Protein AF-A0A8X7BS76-F1 (afdb_monomer_lite)

Foldseek 3Di:
DVVVVVVVVVVVVVVVVVVVVVLVVLVVVLVVLVVVLVVVVVVLVVVLVVLVVQLVVCVVVVPVVSNVVSVVVNVVSVVVVVVSVVVSVVVVVVSVVVNPCVPPCVVVVVVVVVVVVVVVVVVVVVVD

Organism: NCBI:txid2747483

Radius of gyration: 27.19 Å; chains: 1; bounding box: 72×16×78 Å

Secondary structure (DSSP, 8-state):
-HHHHHHHHHHHHHHHHHHHHHHHHHHHHHHHHHHHHHHHHHHHHHHHHHHHHHHHHHHHTT-HHHHHHHHHHHHHHHHHHHHHHHHHHHHHHHHHHHS-GGGTHHHHHHHHHHHHHHHHHHHHHTT-

InterPro domains:
  IPR005024 Snf7 family [PF03357] (4-94)
  IPR005024 Snf7 family [PTHR10476] (1-94)

Sequence (128 aa):
MEGAKIYAENAIRKKNESLNYLRMASKVDAVSSKVQSALTMKGVTKNMGYVVKALDKAINSMDLQKVSAVMEQFEQQFEDLDVRTSVVEDAMGTEAKSVPTGAITSASTDRSYAEEDALTRRLAALRN

Structure (mmCIF, N/CA/C/O backbone):
data_AF-A0A8X7BS76-F1
#
_entry.id   AF-A0A8X7BS76-F1
#
loop_
_atom_site.group_PDB
_atom_site.id
_atom_site.type_symbol
_atom_site.label_atom_id
_atom_site.label_alt_id
_atom_site.label_comp_id
_atom_site.label_asym_id
_atom_site.label_entity_id
_atom_site.label_seq_id
_atom_site.pdbx_PDB_ins_code
_atom_site.Cartn_x
_atom_site.Cartn_y
_atom_site.Cartn_z
_atom_site.occupancy
_atom_site.B_iso_or_equiv
_atom_site.auth_seq_id
_atom_site.auth_comp_id
_atom_site.auth_asym_id
_atom_site.auth_atom_id
_atom_site.pdbx_PDB_model_num
ATOM 1 N N . MET A 1 1 ? 27.767 4.013 -47.350 1.00 62.00 1 MET A N 1
ATOM 2 C CA . MET A 1 1 ? 28.312 3.694 -46.006 1.00 62.00 1 MET A CA 1
ATOM 3 C C . MET A 1 1 ? 27.704 4.546 -44.892 1.00 62.00 1 MET A C 1
ATOM 5 O O . MET A 1 1 ? 27.517 4.033 -43.800 1.00 62.00 1 MET A O 1
ATOM 9 N N . GLU A 1 2 ? 27.340 5.801 -45.151 1.00 75.19 2 GLU A N 1
ATOM 10 C CA . GLU A 1 2 ? 26.843 6.740 -44.132 1.00 75.19 2 GLU A CA 1
ATOM 11 C C . GLU A 1 2 ? 25.487 6.354 -43.507 1.00 75.19 2 GLU A C 1
ATOM 13 O O . GLU A 1 2 ? 25.329 6.415 -42.291 1.00 75.19 2 GLU A O 1
ATOM 18 N N . GLY A 1 3 ? 24.552 5.814 -44.299 1.00 81.75 3 GLY A N 1
ATOM 19 C CA . GLY A 1 3 ? 23.265 5.329 -43.783 1.00 81.75 3 GLY A CA 1
ATOM 20 C C . GLY A 1 3 ? 23.399 4.208 -42.744 1.00 81.75 3 GLY A C 1
ATOM 21 O O . GLY A 1 3 ? 22.729 4.244 -41.718 1.00 81.75 3 GLY A O 1
ATOM 22 N N . ALA A 1 4 ? 24.314 3.252 -42.946 1.00 85.69 4 ALA A N 1
ATOM 23 C CA . ALA A 1 4 ? 24.545 2.163 -41.990 1.00 85.69 4 ALA A CA 1
ATOM 24 C C . ALA A 1 4 ? 25.064 2.679 -40.637 1.00 85.69 4 ALA A C 1
ATOM 26 O O . ALA A 1 4 ? 24.657 2.181 -39.588 1.00 85.69 4 ALA A O 1
ATOM 27 N N . LYS A 1 5 ? 25.907 3.721 -40.655 1.00 86.75 5 LYS A N 1
ATOM 28 C CA . LYS A 1 5 ? 26.407 4.379 -39.444 1.00 86.75 5 LYS A CA 1
ATOM 29 C C . LYS A 1 5 ? 25.282 5.101 -38.693 1.00 86.75 5 LYS A C 1
ATOM 31 O O . LYS A 1 5 ? 25.144 4.910 -37.490 1.00 86.75 5 LYS A O 1
ATOM 36 N N . ILE A 1 6 ? 24.418 5.822 -39.411 1.00 85.88 6 ILE A N 1
ATOM 37 C CA . ILE A 1 6 ? 23.247 6.505 -38.835 1.00 85.88 6 ILE A CA 1
ATOM 38 C C . ILE A 1 6 ? 22.250 5.500 -38.228 1.00 85.88 6 ILE A C 1
ATOM 40 O O . ILE A 1 6 ? 21.700 5.743 -37.152 1.00 85.88 6 ILE A O 1
ATOM 44 N N . TYR A 1 7 ? 22.018 4.351 -38.873 1.00 91.88 7 TYR A N 1
ATOM 45 C CA . TYR A 1 7 ? 21.172 3.290 -38.311 1.00 91.88 7 TYR A CA 1
ATOM 46 C C . TYR A 1 7 ? 21.786 2.666 -37.052 1.00 91.88 7 TYR A C 1
ATOM 48 O O . TYR A 1 7 ? 21.067 2.455 -36.074 1.00 91.88 7 TYR A O 1
ATOM 56 N N . ALA A 1 8 ? 23.100 2.424 -37.038 1.00 90.44 8 ALA A N 1
ATOM 57 C CA . ALA A 1 8 ? 23.797 1.912 -35.860 1.00 90.44 8 ALA A CA 1
ATOM 58 C C . ALA A 1 8 ? 23.740 2.900 -34.679 1.00 90.44 8 ALA A C 1
ATOM 60 O O . ALA A 1 8 ? 23.413 2.506 -33.559 1.00 90.44 8 ALA A O 1
ATOM 61 N N . GLU A 1 9 ? 23.977 4.191 -34.926 1.00 91.88 9 GLU A N 1
ATOM 62 C CA . GLU A 1 9 ? 23.880 5.245 -33.908 1.00 91.88 9 GLU A CA 1
ATOM 63 C C . GLU A 1 9 ? 22.455 5.370 -33.352 1.00 91.88 9 GLU A C 1
ATOM 65 O O . GLU A 1 9 ? 22.255 5.411 -32.134 1.00 91.88 9 GLU A O 1
ATOM 70 N N . ASN A 1 10 ? 21.440 5.342 -34.221 1.00 94.00 10 ASN A N 1
ATOM 71 C CA . ASN A 1 10 ? 20.044 5.357 -33.792 1.00 94.00 10 ASN A CA 1
ATOM 72 C C . ASN A 1 10 ? 19.658 4.111 -32.987 1.00 94.00 10 ASN A C 1
ATOM 74 O O . ASN A 1 10 ? 18.922 4.239 -32.007 1.00 94.00 10 ASN A O 1
ATOM 78 N N . ALA A 1 11 ? 20.164 2.929 -33.348 1.00 92.81 11 ALA A N 1
ATOM 79 C CA . ALA A 1 11 ? 19.926 1.700 -32.596 1.00 92.81 11 ALA A CA 1
ATOM 80 C C . ALA A 1 11 ? 20.527 1.774 -31.180 1.00 92.81 11 ALA A C 1
ATOM 82 O O . ALA A 1 11 ? 19.853 1.427 -30.206 1.00 92.81 11 ALA A O 1
ATOM 83 N N . ILE A 1 12 ? 21.753 2.296 -31.039 1.00 92.00 12 ILE A 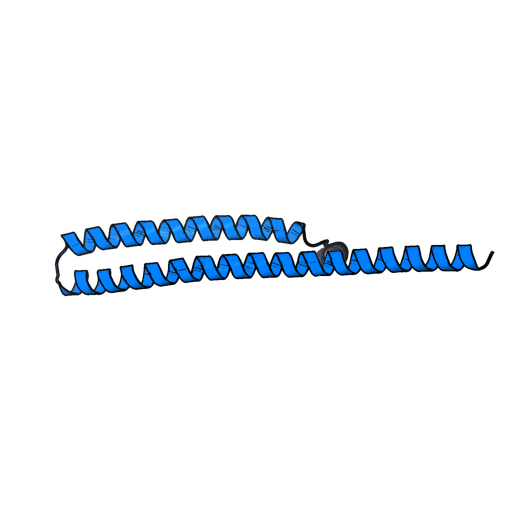N 1
ATOM 84 C CA . ILE A 1 12 ? 22.400 2.506 -29.732 1.00 92.00 12 ILE A CA 1
ATOM 85 C C . ILE A 1 12 ? 21.614 3.522 -28.900 1.00 92.00 12 ILE A C 1
ATOM 87 O O . ILE A 1 12 ? 21.311 3.268 -27.731 1.00 92.00 12 ILE A O 1
ATOM 91 N N . ARG A 1 13 ? 21.224 4.649 -29.504 1.00 95.62 13 ARG A N 1
ATOM 92 C CA . ARG A 1 13 ? 20.410 5.666 -28.831 1.00 95.62 13 ARG A CA 1
ATOM 93 C C . ARG A 1 13 ? 19.084 5.086 -28.345 1.00 95.62 13 ARG A C 1
ATOM 95 O O . ARG A 1 13 ? 18.747 5.258 -27.177 1.00 95.62 13 ARG A O 1
ATOM 102 N N . LYS A 1 14 ? 18.362 4.349 -29.196 1.00 95.69 14 LYS A N 1
ATOM 103 C CA . LYS A 1 14 ? 17.079 3.728 -28.835 1.00 95.69 14 LYS A CA 1
ATOM 104 C C . LYS A 1 14 ? 17.212 2.694 -27.721 1.00 95.69 14 LYS A C 1
ATOM 106 O O . LYS A 1 14 ? 16.368 2.666 -26.829 1.00 95.69 14 LYS A O 1
ATOM 111 N N . LYS A 1 15 ? 18.288 1.903 -27.710 1.00 93.81 15 LYS A N 1
ATOM 112 C CA . LYS A 1 15 ? 18.597 0.990 -26.598 1.00 93.81 15 LYS A CA 1
ATOM 113 C C . LYS A 1 15 ? 18.805 1.753 -25.286 1.00 93.81 15 LYS A C 1
ATOM 115 O O . LYS A 1 15 ? 18.247 1.367 -24.261 1.00 93.81 15 LYS A O 1
ATOM 120 N N . ASN A 1 16 ? 19.571 2.842 -25.311 1.00 91.06 16 ASN A N 1
ATOM 121 C CA . ASN A 1 16 ? 19.822 3.657 -24.119 1.00 91.06 16 ASN A CA 1
ATOM 122 C C . ASN A 1 16 ? 18.553 4.363 -23.619 1.00 91.06 16 ASN A C 1
ATOM 124 O O . ASN A 1 16 ? 18.296 4.363 -22.415 1.00 91.06 16 ASN A O 1
ATOM 128 N N . GLU A 1 17 ? 17.730 4.895 -24.525 1.00 93.75 17 GLU A N 1
ATOM 129 C CA . GLU A 1 17 ? 16.405 5.441 -24.202 1.00 93.75 17 GLU A CA 1
ATOM 130 C C . GLU A 1 17 ? 15.519 4.378 -23.542 1.00 93.75 17 GLU A C 1
ATOM 132 O O . GLU A 1 17 ? 14.965 4.625 -22.474 1.00 93.75 17 GLU A O 1
ATOM 137 N N . SER A 1 18 ? 15.447 3.171 -24.116 1.00 92.19 18 SER A N 1
ATOM 138 C CA . SER A 1 18 ? 14.673 2.057 -23.555 1.00 92.19 18 SER A CA 1
ATOM 139 C C . SER A 1 18 ? 15.139 1.670 -22.152 1.00 92.19 18 SER A C 1
ATOM 141 O O . SER A 1 18 ? 14.306 1.423 -21.284 1.00 92.19 18 SER A O 1
ATOM 143 N N . LEU A 1 19 ? 16.451 1.631 -21.903 1.00 89.56 19 LEU A N 1
ATOM 144 C CA . LEU A 1 19 ? 16.991 1.350 -20.570 1.00 89.56 19 LEU A CA 1
ATOM 145 C C . LEU A 1 19 ? 16.648 2.458 -19.573 1.00 89.56 19 LEU A C 1
ATOM 147 O O . LEU A 1 19 ? 16.361 2.177 -18.411 1.00 89.56 19 LEU A O 1
ATOM 151 N N . ASN A 1 20 ? 16.671 3.717 -20.007 1.00 90.06 20 ASN A N 1
ATOM 152 C CA . ASN A 1 20 ? 16.279 4.828 -19.151 1.00 90.06 20 ASN A CA 1
ATOM 153 C C . ASN A 1 20 ? 14.780 4.782 -18.817 1.00 90.06 20 ASN A C 1
ATOM 155 O O . ASN A 1 20 ? 14.408 4.941 -17.654 1.00 90.06 20 ASN A O 1
ATOM 159 N N . TYR A 1 21 ? 13.931 4.478 -19.803 1.00 92.94 21 TYR A N 1
ATOM 160 C CA . TYR A 1 21 ? 12.499 4.283 -19.581 1.00 92.94 21 TYR A CA 1
ATOM 161 C C . TYR A 1 21 ? 12.204 3.100 -18.670 1.00 92.94 21 TYR A C 1
ATOM 163 O O . TYR A 1 21 ? 11.359 3.236 -17.794 1.00 92.94 21 TYR A O 1
ATOM 171 N N . LEU A 1 22 ? 12.930 1.986 -18.796 1.00 88.31 22 LEU A N 1
ATOM 172 C CA . LEU A 1 22 ? 12.765 0.843 -17.899 1.00 88.31 22 LEU A CA 1
ATOM 173 C C . LEU A 1 22 ? 13.068 1.225 -16.444 1.00 88.31 22 LEU A C 1
ATOM 175 O O . LEU A 1 22 ? 12.280 0.930 -15.553 1.00 88.31 22 LEU A O 1
ATOM 179 N N . ARG A 1 23 ? 14.161 1.962 -16.199 1.00 84.12 23 ARG A N 1
ATOM 180 C CA . ARG A 1 23 ? 14.481 2.463 -14.850 1.00 84.12 23 ARG A CA 1
ATOM 181 C C . ARG A 1 23 ? 13.412 3.411 -14.317 1.00 84.12 23 ARG A C 1
ATOM 183 O O . ARG A 1 23 ? 13.109 3.378 -13.128 1.00 84.12 23 ARG A O 1
ATOM 190 N N . MET A 1 24 ? 12.868 4.277 -15.169 1.00 87.62 24 MET A N 1
ATOM 191 C CA . MET A 1 24 ? 11.785 5.177 -14.778 1.00 87.62 24 MET A CA 1
ATOM 192 C C . MET A 1 24 ? 10.505 4.398 -14.463 1.00 87.62 24 MET A C 1
ATOM 194 O O . MET A 1 24 ? 9.889 4.664 -13.439 1.00 87.62 24 MET A O 1
ATOM 198 N N . ALA A 1 25 ? 10.156 3.402 -15.279 1.00 83.69 25 ALA A N 1
ATOM 199 C CA . ALA A 1 25 ? 9.007 2.533 -15.060 1.00 83.69 25 ALA A CA 1
ATOM 200 C C . ALA A 1 25 ? 9.113 1.790 -13.721 1.00 83.69 25 ALA A C 1
ATOM 202 O O . ALA A 1 25 ? 8.174 1.851 -12.938 1.00 83.69 25 ALA A O 1
ATOM 203 N N . SER A 1 26 ? 10.273 1.207 -13.391 1.00 82.88 26 SER A N 1
ATOM 204 C CA . SER A 1 26 ? 10.490 0.563 -12.084 1.00 82.88 26 SER A CA 1
ATOM 205 C C . SER A 1 26 ? 10.327 1.535 -10.911 1.00 82.88 26 SER A C 1
ATOM 207 O O . SER A 1 26 ? 9.779 1.172 -9.877 1.00 82.88 26 SER A O 1
ATOM 209 N N . LYS A 1 27 ? 10.778 2.789 -11.056 1.00 82.56 27 LYS A N 1
ATOM 210 C CA . LYS A 1 27 ? 10.571 3.818 -10.023 1.00 82.56 27 LYS A CA 1
ATOM 211 C C . LYS A 1 27 ? 9.094 4.181 -9.869 1.00 82.56 27 LYS A C 1
ATOM 213 O O . LYS A 1 27 ? 8.639 4.357 -8.745 1.00 82.56 27 LYS A O 1
ATOM 218 N N . VAL A 1 28 ? 8.361 4.310 -10.976 1.00 88.00 28 VAL A N 1
ATOM 219 C CA . VAL A 1 28 ? 6.920 4.604 -10.957 1.00 88.00 28 VAL A CA 1
ATOM 220 C C . VAL A 1 28 ? 6.145 3.454 -10.320 1.00 88.00 28 VAL A C 1
ATOM 222 O O . VAL A 1 28 ? 5.286 3.708 -9.483 1.00 88.00 28 VAL A O 1
ATOM 225 N N . ASP A 1 29 ? 6.489 2.213 -10.649 1.00 84.00 29 ASP A N 1
ATOM 226 C CA . ASP A 1 29 ? 5.871 1.017 -10.076 1.00 84.00 29 ASP A CA 1
ATOM 227 C C . ASP A 1 29 ? 6.095 0.932 -8.557 1.00 84.00 29 ASP A C 1
ATOM 229 O O . ASP A 1 29 ? 5.144 0.807 -7.789 1.00 84.00 29 ASP A O 1
ATOM 233 N N . ALA A 1 30 ? 7.327 1.176 -8.097 1.00 81.88 30 ALA A N 1
ATOM 234 C CA . ALA A 1 30 ? 7.638 1.240 -6.668 1.00 81.88 30 ALA A CA 1
ATOM 235 C C . ALA A 1 30 ? 6.849 2.342 -5.931 1.00 81.88 30 ALA A C 1
ATOM 237 O O . ALA A 1 30 ? 6.413 2.155 -4.793 1.00 81.88 30 ALA A O 1
ATOM 238 N N . VAL A 1 31 ? 6.650 3.507 -6.557 1.00 84.69 31 VAL A N 1
ATOM 239 C CA . VAL A 1 31 ? 5.819 4.577 -5.979 1.00 84.69 31 VAL A CA 1
ATOM 240 C C . VAL A 1 31 ? 4.342 4.177 -5.978 1.00 84.69 31 VAL A C 1
ATOM 242 O O . VAL A 1 31 ? 3.660 4.416 -4.985 1.00 84.69 31 VAL A O 1
ATOM 245 N N . SER A 1 32 ? 3.856 3.534 -7.040 1.00 85.81 32 SER A N 1
ATOM 246 C CA . SER A 1 32 ? 2.488 3.017 -7.135 1.00 85.81 32 SER A CA 1
ATOM 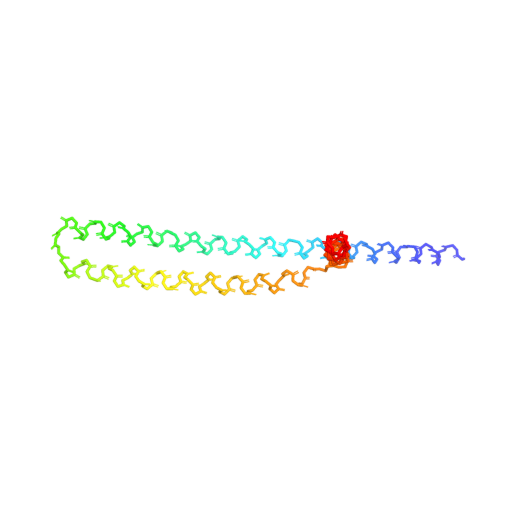247 C C . SER A 1 32 ? 2.188 2.004 -6.025 1.00 85.81 32 SER A C 1
ATOM 249 O O . SER A 1 32 ? 1.196 2.163 -5.315 1.00 85.81 32 SER A O 1
ATOM 251 N N . SER A 1 33 ? 3.090 1.040 -5.798 1.00 84.44 33 SER A N 1
ATOM 252 C CA . SER A 1 33 ? 2.998 0.059 -4.705 1.00 84.44 33 SER A CA 1
ATOM 253 C C . SER A 1 33 ? 2.882 0.753 -3.339 1.00 84.44 33 SER A C 1
ATOM 255 O O . SER A 1 33 ? 1.929 0.523 -2.591 1.00 84.44 33 SER A O 1
ATOM 257 N N . LYS A 1 34 ? 3.753 1.734 -3.054 1.00 83.06 34 LYS A N 1
ATOM 258 C CA . LYS A 1 34 ? 3.684 2.533 -1.813 1.00 83.06 34 LYS A CA 1
ATOM 259 C C . LYS A 1 34 ? 2.367 3.298 -1.662 1.00 83.06 34 LYS A C 1
ATOM 261 O O . LYS A 1 34 ? 1.821 3.364 -0.560 1.00 83.06 34 LYS A O 1
ATOM 266 N N . VAL A 1 35 ? 1.853 3.885 -2.743 1.00 90.00 35 VAL A N 1
ATOM 267 C CA . VAL A 1 35 ? 0.572 4.608 -2.727 1.00 90.00 35 VAL A CA 1
ATOM 268 C C . VAL A 1 35 ? -0.592 3.649 -2.469 1.00 90.00 35 VAL A C 1
ATOM 270 O O . VAL A 1 35 ? -1.464 3.967 -1.659 1.00 90.00 35 VAL A O 1
ATOM 273 N N . GLN A 1 36 ? -0.597 2.468 -3.086 1.00 87.44 36 GLN A N 1
ATOM 274 C CA . GLN A 1 36 ? -1.622 1.446 -2.867 1.00 87.44 36 GLN A CA 1
ATOM 275 C C . GLN A 1 36 ? -1.629 0.948 -1.412 1.00 87.44 36 GLN A C 1
ATOM 277 O O . GLN A 1 36 ? -2.698 0.847 -0.796 1.00 87.44 36 GLN A O 1
ATOM 282 N N . SER A 1 37 ? -0.449 0.714 -0.831 1.00 86.00 37 SER A N 1
ATOM 283 C CA . SER A 1 37 ? -0.303 0.380 0.590 1.00 86.00 37 SER A CA 1
ATOM 284 C C . SER A 1 37 ? -0.829 1.503 1.487 1.00 86.00 37 SER A C 1
ATOM 286 O O . SER A 1 37 ? -1.612 1.244 2.401 1.00 86.00 37 SER A O 1
ATOM 288 N N . ALA A 1 38 ? -0.508 2.765 1.186 1.00 85.75 38 ALA A N 1
ATOM 289 C CA . ALA A 1 38 ? -1.014 3.914 1.939 1.00 85.75 38 ALA A CA 1
ATOM 290 C C . ALA A 1 38 ? -2.546 4.066 1.852 1.00 85.75 38 ALA A C 1
ATOM 292 O O . ALA A 1 38 ? -3.196 4.383 2.851 1.00 85.75 38 ALA A O 1
ATOM 293 N N . LEU A 1 39 ? -3.149 3.817 0.684 1.00 89.12 39 LEU A N 1
ATOM 294 C CA . LEU A 1 39 ? -4.607 3.831 0.511 1.00 89.12 39 LEU A CA 1
ATOM 295 C C . LEU A 1 39 ? -5.289 2.724 1.320 1.00 89.12 39 LEU A C 1
ATOM 297 O O . LEU A 1 39 ? -6.294 2.980 1.985 1.00 89.12 39 LEU A O 1
ATOM 301 N N . THR A 1 40 ? -4.722 1.519 1.298 1.00 87.31 40 THR A N 1
ATOM 302 C CA . THR A 1 40 ? -5.216 0.382 2.085 1.00 87.31 40 THR A CA 1
ATOM 303 C C . THR A 1 40 ? -5.132 0.689 3.579 1.00 87.31 40 THR A C 1
ATOM 305 O O . THR A 1 40 ? -6.124 0.548 4.297 1.00 87.31 40 THR A O 1
ATOM 308 N N . MET A 1 41 ? -3.989 1.214 4.030 1.00 88.00 41 MET A N 1
ATOM 309 C CA . MET A 1 41 ? -3.758 1.594 5.424 1.00 88.00 41 MET A CA 1
ATOM 310 C C . MET A 1 41 ? -4.726 2.686 5.892 1.00 88.00 41 MET A C 1
ATOM 312 O O .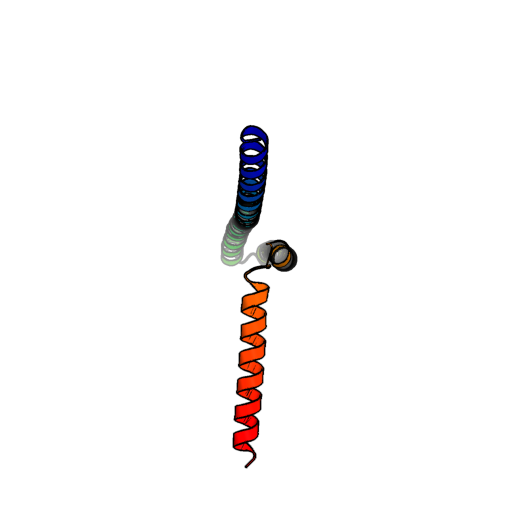 MET A 1 41 ? -5.303 2.590 6.971 1.00 88.00 41 MET A O 1
ATOM 316 N N . LYS A 1 42 ? -5.010 3.682 5.044 1.00 90.38 42 LYS A N 1
ATOM 317 C CA . LYS A 1 42 ? -6.017 4.716 5.324 1.00 90.38 42 LYS A CA 1
ATOM 318 C C . LYS A 1 42 ? -7.410 4.124 5.572 1.00 90.38 42 LYS A C 1
ATOM 320 O O . LYS A 1 42 ? -8.145 4.630 6.422 1.00 90.38 42 LYS A O 1
ATOM 325 N N . GLY A 1 43 ? -7.782 3.076 4.837 1.00 90.00 43 GLY A N 1
ATOM 326 C CA . GLY A 1 43 ? -9.023 2.333 5.068 1.00 90.00 43 GLY A CA 1
ATOM 327 C C . GLY A 1 43 ? -9.056 1.686 6.455 1.00 90.00 43 GLY A C 1
ATOM 328 O O . GLY A 1 43 ? -10.023 1.874 7.193 1.00 90.00 43 GLY A O 1
ATOM 329 N N . VAL A 1 44 ? -7.968 1.010 6.838 1.00 88.62 44 VAL A N 1
ATOM 330 C CA . VAL A 1 44 ? -7.819 0.381 8.162 1.00 88.62 44 VAL A CA 1
ATOM 331 C C . VAL A 1 44 ? -7.882 1.422 9.281 1.00 88.62 44 VAL A C 1
ATOM 333 O O . VAL A 1 44 ? -8.688 1.281 10.197 1.00 88.62 44 VAL A O 1
ATOM 336 N N . THR A 1 45 ? -7.146 2.534 9.173 1.00 89.69 45 THR A N 1
ATOM 337 C CA . THR A 1 45 ? -7.192 3.627 10.162 1.00 89.69 45 THR A CA 1
ATOM 338 C C . THR A 1 45 ? -8.606 4.183 10.339 1.00 89.69 45 THR A C 1
ATOM 340 O O . THR A 1 45 ? -9.031 4.473 11.458 1.00 89.69 45 THR A O 1
ATOM 343 N N . LYS A 1 46 ? -9.372 4.319 9.248 1.00 92.94 46 LYS A N 1
ATOM 344 C CA . LYS A 1 46 ? -10.766 4.773 9.317 1.00 92.94 46 LYS A CA 1
ATOM 345 C C . LYS A 1 46 ? -11.638 3.777 10.091 1.00 92.94 46 LYS A C 1
ATOM 347 O O . LYS A 1 46 ? -12.423 4.206 10.934 1.00 92.94 46 LYS A O 1
ATOM 352 N N . ASN A 1 47 ? -11.478 2.478 9.835 1.00 89.00 47 ASN A N 1
ATOM 353 C CA . ASN A 1 47 ? -12.192 1.413 10.544 1.00 89.00 47 ASN A CA 1
ATOM 354 C C . ASN 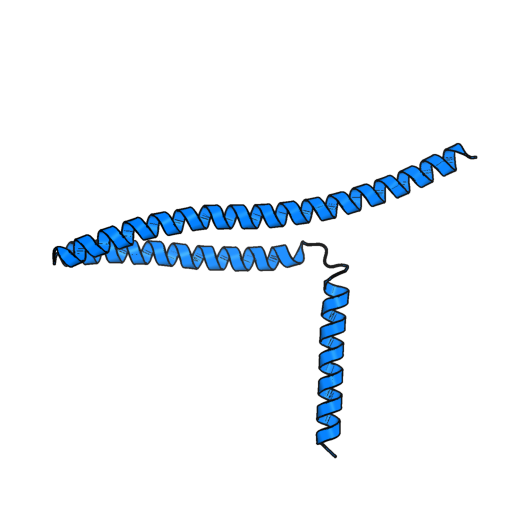A 1 47 ? -11.839 1.390 12.035 1.00 89.00 47 ASN A C 1
ATOM 356 O O . ASN A 1 47 ? -12.746 1.416 12.866 1.00 89.00 47 ASN A O 1
ATOM 360 N N . MET A 1 48 ? -10.552 1.475 12.380 1.00 89.62 48 MET A N 1
ATOM 361 C CA . MET A 1 48 ? -10.107 1.605 13.772 1.00 89.62 48 MET A CA 1
ATOM 362 C C . MET A 1 48 ? -10.711 2.839 14.446 1.00 89.62 48 MET A C 1
ATOM 364 O O . MET A 1 48 ? -11.163 2.764 15.583 1.00 89.62 48 MET A O 1
ATOM 368 N N . GLY A 1 49 ? -10.814 3.965 13.733 1.00 91.69 49 GLY A N 1
ATOM 369 C CA . GLY A 1 49 ? -11.478 5.164 14.241 1.00 91.69 49 GLY A CA 1
ATOM 370 C C . GLY A 1 49 ? -12.956 4.953 14.594 1.00 91.69 49 GLY A C 1
ATOM 371 O O . GLY A 1 49 ? -13.448 5.574 15.537 1.00 91.69 49 GLY A O 1
ATOM 372 N N . TYR A 1 50 ? -13.678 4.084 13.877 1.00 91.75 50 TYR A N 1
ATOM 373 C CA . TYR A 1 50 ? -15.049 3.709 14.242 1.00 91.75 50 TYR A CA 1
ATOM 374 C C . TYR A 1 50 ? -15.086 2.787 15.461 1.00 91.75 50 TYR A C 1
ATOM 376 O O . TYR A 1 50 ? -15.890 3.031 16.359 1.00 91.75 50 TYR A O 1
ATOM 384 N N . VAL A 1 51 ? -14.203 1.785 15.523 1.00 88.94 51 VAL A N 1
ATOM 385 C CA . VAL A 1 51 ? -14.128 0.842 16.652 1.00 88.94 51 VAL A CA 1
ATOM 386 C C . VAL A 1 51 ? -13.754 1.559 17.948 1.00 88.94 51 VAL A C 1
ATOM 388 O O . VAL A 1 51 ? -14.440 1.395 18.950 1.00 88.94 51 VAL A O 1
ATOM 391 N N . VAL A 1 52 ? -12.760 2.451 17.927 1.00 90.56 52 VAL A N 1
ATOM 392 C CA . VAL A 1 52 ? -12.359 3.244 19.104 1.00 90.56 52 VAL A CA 1
ATOM 393 C C . VAL A 1 52 ? -13.504 4.138 19.595 1.00 90.56 52 VAL A C 1
ATOM 395 O O . VAL A 1 52 ? -13.752 4.227 20.794 1.00 90.56 52 VAL A O 1
ATOM 398 N N . LYS A 1 53 ? -14.265 4.761 18.685 1.00 91.19 53 LYS A N 1
ATOM 399 C CA . LYS A 1 53 ? -15.455 5.548 19.060 1.00 91.19 53 LYS A CA 1
ATOM 400 C C . LYS A 1 53 ? -16.584 4.682 19.621 1.00 91.19 53 LYS A C 1
ATOM 402 O O . LYS A 1 53 ? -17.319 5.135 20.496 1.00 91.19 53 LYS A O 1
ATOM 407 N N . ALA A 1 54 ? -16.767 3.472 19.096 1.00 86.94 54 ALA A N 1
ATOM 408 C CA . ALA A 1 54 ? -17.729 2.518 19.638 1.00 86.94 54 ALA A CA 1
ATOM 409 C C . ALA A 1 54 ? -17.313 2.062 21.044 1.00 86.94 54 ALA A C 1
ATOM 411 O O . ALA A 1 54 ? -18.167 1.962 21.924 1.00 86.94 54 ALA A O 1
ATOM 412 N N . LEU A 1 55 ? -16.010 1.874 21.264 1.00 85.81 55 LEU A N 1
ATOM 413 C CA . LEU A 1 55 ? -15.447 1.465 22.542 1.00 85.81 55 LEU A CA 1
ATOM 414 C C . LEU A 1 55 ? -15.641 2.547 23.605 1.00 85.81 55 LEU A C 1
ATOM 416 O O . LEU A 1 55 ? -16.128 2.248 24.689 1.00 85.81 55 LEU A O 1
ATOM 420 N N . ASP A 1 56 ? -15.355 3.806 23.269 1.00 87.69 56 ASP A N 1
ATOM 421 C CA . ASP A 1 56 ? -15.594 4.956 24.148 1.00 87.69 56 ASP A CA 1
ATOM 422 C C . ASP A 1 56 ? -17.071 5.042 24.578 1.00 87.69 56 ASP A C 1
ATOM 424 O O . ASP A 1 56 ? -17.391 5.154 25.760 1.00 87.69 56 ASP A O 1
ATOM 428 N N . LYS A 1 57 ? -18.014 4.869 23.641 1.00 86.62 57 LYS A N 1
ATOM 429 C CA . LYS A 1 57 ? -19.451 4.814 23.971 1.00 86.62 57 LYS A CA 1
ATOM 430 C C . LYS A 1 57 ? -19.817 3.628 24.866 1.00 86.62 57 LYS A C 1
ATOM 432 O O . LYS A 1 57 ? -20.626 3.796 25.777 1.00 86.62 57 LYS A O 1
ATOM 437 N N . ALA A 1 58 ? -19.255 2.447 24.607 1.00 83.06 58 ALA A N 1
ATOM 438 C CA . ALA A 1 58 ? -19.519 1.249 25.399 1.00 83.06 58 ALA A CA 1
ATOM 439 C C . ALA A 1 58 ? -19.000 1.405 26.839 1.00 83.06 58 ALA A C 1
ATOM 441 O O . ALA A 1 58 ? -19.751 1.151 27.782 1.00 83.06 58 ALA A O 1
ATOM 442 N N . ILE A 1 59 ? -17.777 1.919 27.009 1.00 82.94 59 ILE A N 1
ATOM 443 C CA . ILE A 1 59 ? -17.164 2.207 28.315 1.00 82.94 59 ILE A CA 1
ATOM 444 C C . ILE A 1 59 ? -18.005 3.225 29.093 1.00 82.94 59 ILE A C 1
ATOM 446 O O . ILE A 1 59 ? -18.336 2.989 30.254 1.00 82.94 59 ILE A O 1
ATOM 450 N N . ASN A 1 60 ? -18.433 4.310 28.441 1.00 82.62 60 ASN A N 1
ATOM 451 C CA . ASN A 1 60 ? -19.274 5.335 29.066 1.00 82.62 60 ASN A CA 1
ATOM 452 C C . ASN A 1 60 ? -20.663 4.813 29.475 1.00 82.62 60 ASN A C 1
ATOM 454 O O . ASN A 1 60 ? -21.275 5.348 30.396 1.00 82.62 60 ASN A O 1
ATOM 458 N N . SER A 1 61 ? -21.162 3.759 28.820 1.00 80.31 61 SER A N 1
ATOM 459 C CA . SER A 1 61 ? -22.429 3.111 29.181 1.00 80.31 61 SER A CA 1
ATOM 460 C C . SER A 1 61 ? -22.319 2.087 30.320 1.00 80.31 61 SER A C 1
ATOM 462 O O . SER A 1 61 ? -23.346 1.553 30.730 1.00 80.31 61 SER A O 1
ATOM 464 N N . MET A 1 62 ? -21.104 1.802 30.821 1.00 69.62 62 MET A N 1
ATOM 465 C CA . MET A 1 62 ? -20.800 0.746 31.810 1.00 69.62 62 MET A CA 1
ATOM 466 C C . MET A 1 62 ? -21.342 -0.653 31.446 1.00 69.62 62 MET A C 1
ATOM 468 O O . MET A 1 62 ? -21.439 -1.540 32.293 1.00 69.62 62 MET A O 1
ATOM 472 N N . ASP A 1 63 ? -21.673 -0.880 30.175 1.00 77.44 63 ASP A N 1
ATOM 473 C CA . ASP A 1 63 ? -22.163 -2.157 29.670 1.00 77.44 63 ASP A CA 1
ATOM 474 C C . ASP A 1 63 ? -20.968 -3.054 29.320 1.00 77.44 63 ASP A C 1
ATOM 476 O O . ASP A 1 63 ? -20.420 -3.004 28.216 1.00 77.44 63 ASP A O 1
ATOM 480 N N . LEU A 1 64 ? -20.544 -3.866 30.291 1.00 77.69 64 LEU A N 1
ATOM 481 C CA . LEU A 1 64 ? -19.406 -4.784 30.163 1.00 77.69 64 LEU A CA 1
ATOM 482 C C . LEU A 1 64 ? -19.559 -5.777 29.000 1.00 77.69 64 LEU A C 1
ATOM 484 O O . LEU A 1 64 ? -18.557 -6.151 28.393 1.00 77.69 64 LEU A O 1
ATOM 488 N N . GLN A 1 65 ? -20.787 -6.175 28.645 1.00 79.75 65 GLN A N 1
ATOM 489 C CA . GLN A 1 65 ? -21.018 -7.073 27.508 1.00 79.75 65 GLN A CA 1
ATOM 490 C C . GLN A 1 65 ? -20.751 -6.358 26.180 1.00 79.75 65 GLN A C 1
ATOM 492 O O . GLN A 1 65 ? -20.094 -6.914 25.300 1.00 79.75 65 GLN A O 1
ATOM 497 N N . LYS A 1 66 ? -21.182 -5.098 26.045 1.00 79.56 66 LYS A N 1
ATOM 498 C CA . LYS A 1 66 ? -20.849 -4.282 24.867 1.00 79.56 66 LYS A CA 1
ATOM 499 C C . LYS A 1 66 ? -19.369 -3.932 24.798 1.00 79.56 66 LYS A C 1
ATOM 501 O O . LYS A 1 66 ? -18.812 -3.948 23.706 1.00 79.56 66 LYS A O 1
ATOM 506 N N . VAL A 1 67 ? -18.724 -3.643 25.930 1.00 82.75 67 VAL A N 1
ATOM 507 C CA . VAL A 1 67 ? -17.270 -3.412 25.968 1.00 82.75 67 VAL A CA 1
ATOM 508 C C . VAL A 1 67 ? -16.527 -4.660 25.493 1.00 82.75 67 VAL A C 1
ATOM 510 O O . VAL A 1 67 ? -15.665 -4.538 24.631 1.00 82.75 67 VAL A O 1
ATOM 513 N N . SER A 1 68 ? -16.906 -5.850 25.972 1.00 85.62 68 SER A N 1
ATOM 514 C CA . SER A 1 68 ? -16.308 -7.117 25.531 1.00 85.62 68 SER A CA 1
ATOM 515 C C . SER A 1 68 ? -16.461 -7.334 24.024 1.00 85.62 68 SER A C 1
ATOM 517 O O . SER A 1 68 ? -15.480 -7.638 23.355 1.00 85.62 68 SER A O 1
ATOM 519 N N . ALA A 1 69 ? -17.660 -7.118 23.473 1.00 86.69 69 ALA A N 1
ATOM 520 C CA . ALA A 1 69 ? -17.911 -7.288 22.040 1.00 86.69 69 ALA A CA 1
ATOM 521 C C . ALA A 1 69 ? -17.126 -6.289 21.169 1.00 86.69 69 ALA A C 1
ATOM 523 O O . ALA A 1 69 ? -16.677 -6.624 20.075 1.00 86.69 69 ALA A O 1
ATOM 524 N N . VAL A 1 70 ? -16.949 -5.049 21.635 1.00 85.00 70 VAL A N 1
ATOM 525 C CA . VAL A 1 70 ? -16.153 -4.049 20.908 1.00 85.00 70 VAL A CA 1
ATOM 526 C C . VAL A 1 70 ? -14.651 -4.305 21.058 1.00 85.00 70 VAL A C 1
ATOM 528 O O . VAL A 1 70 ? -13.907 -4.040 20.117 1.00 85.00 70 VAL A O 1
ATOM 531 N N . MET A 1 71 ? -14.196 -4.844 22.192 1.00 86.75 71 MET A N 1
ATOM 532 C CA . MET A 1 71 ? -12.800 -5.254 22.365 1.00 86.75 71 MET A CA 1
ATOM 533 C C . MET A 1 71 ? -12.433 -6.432 21.466 1.00 86.75 71 MET A C 1
ATOM 535 O O . MET A 1 71 ? -11.376 -6.391 20.854 1.00 86.75 71 MET A O 1
ATOM 539 N N . GLU A 1 72 ? -13.324 -7.408 21.292 1.00 90.44 72 GLU A N 1
ATOM 540 C CA . GLU A 1 72 ? -13.123 -8.507 20.337 1.00 90.44 72 GLU A CA 1
ATOM 541 C C . GLU A 1 72 ? -12.993 -7.976 18.895 1.00 90.44 72 GLU A C 1
ATOM 543 O O . GLU A 1 72 ? -12.092 -8.359 18.151 1.00 90.44 72 GLU A O 1
ATOM 548 N N . GLN A 1 73 ? -13.819 -6.992 18.516 1.00 87.50 73 GLN A N 1
ATOM 549 C CA . GLN A 1 73 ? -13.670 -6.300 17.228 1.00 87.50 73 GLN A CA 1
ATOM 550 C C . GLN A 1 73 ? -12.372 -5.491 17.133 1.00 87.50 73 GLN A C 1
ATOM 552 O O . GLN A 1 73 ? -11.795 -5.387 16.054 1.00 87.50 73 GLN A O 1
ATOM 557 N N . PHE A 1 74 ? -11.917 -4.883 18.228 1.00 88.50 74 PHE A N 1
ATOM 558 C CA . PHE A 1 74 ? -10.650 -4.159 18.262 1.00 88.50 74 PHE A CA 1
ATOM 559 C C . PHE A 1 74 ? -9.464 -5.106 18.066 1.00 88.50 74 PHE A C 1
ATOM 561 O O . PHE A 1 74 ? -8.593 -4.803 17.255 1.00 88.50 74 PHE A O 1
ATOM 568 N N . GLU A 1 75 ? -9.464 -6.250 18.749 1.00 90.12 75 GLU A N 1
ATOM 569 C CA . GLU A 1 75 ? -8.449 -7.299 18.618 1.00 90.12 75 GLU A CA 1
ATOM 570 C C . GLU A 1 75 ? -8.366 -7.794 17.176 1.00 90.12 75 GLU A C 1
ATOM 572 O O . GLU A 1 75 ? -7.292 -7.764 16.581 1.00 90.12 75 GLU A O 1
ATOM 577 N N . GLN A 1 76 ? -9.513 -8.103 16.565 1.00 91.44 76 GLN A N 1
ATOM 578 C CA . GLN A 1 76 ? -9.566 -8.545 15.175 1.00 91.44 76 GLN A CA 1
ATOM 579 C C . GLN A 1 76 ? -9.019 -7.489 14.201 1.00 91.44 76 GLN A C 1
ATOM 581 O O . GLN A 1 76 ? -8.278 -7.817 13.280 1.00 91.44 76 GLN A O 1
ATOM 586 N N . GLN A 1 77 ? -9.353 -6.207 14.392 1.00 87.44 77 GLN A N 1
ATOM 587 C CA . GLN A 1 77 ? -8.830 -5.128 13.540 1.00 87.44 77 GLN A CA 1
ATOM 588 C C . GLN A 1 77 ? -7.332 -4.879 13.756 1.00 87.44 77 GLN A C 1
ATOM 590 O O . GLN A 1 77 ? -6.645 -4.443 12.831 1.00 87.44 77 GLN A O 1
ATOM 595 N N . PHE A 1 78 ? -6.831 -5.116 14.968 1.00 86.56 78 PHE A N 1
ATOM 596 C CA . PHE A 1 78 ? -5.418 -4.974 15.296 1.00 86.56 78 PHE A CA 1
ATOM 597 C C . PHE A 1 78 ? -4.588 -6.131 14.728 1.00 86.56 78 PHE A C 1
ATOM 599 O O . PHE A 1 78 ? -3.540 -5.887 14.138 1.00 86.56 78 PHE A O 1
ATOM 606 N N . GLU A 1 79 ? -5.081 -7.365 14.822 1.00 90.38 79 GLU A N 1
ATOM 607 C CA . GLU A 1 79 ? -4.457 -8.543 14.213 1.00 90.38 79 GLU A CA 1
ATOM 608 C C . GLU A 1 79 ? -4.398 -8.410 12.683 1.00 90.38 79 GLU A C 1
ATOM 610 O O . GLU A 1 79 ? -3.343 -8.596 12.076 1.00 90.38 79 GLU A O 1
ATOM 615 N N . ASP A 1 80 ? -5.492 -7.965 12.054 1.00 88.75 80 ASP A N 1
ATOM 616 C CA . ASP A 1 80 ? -5.532 -7.663 10.620 1.00 88.75 80 ASP A CA 1
ATOM 617 C C . ASP A 1 80 ? -4.482 -6.616 10.214 1.00 88.75 80 ASP A C 1
ATOM 619 O O . ASP A 1 80 ? -3.879 -6.708 9.140 1.00 88.75 80 ASP A O 1
ATOM 623 N N . LEU A 1 81 ? -4.286 -5.590 11.046 1.00 88.69 81 LEU A N 1
ATOM 624 C CA . LEU A 1 81 ? -3.293 -4.546 10.811 1.00 88.69 81 LEU A CA 1
ATOM 625 C C . LEU A 1 81 ? -1.867 -5.099 10.918 1.00 88.69 81 LEU A C 1
ATOM 627 O O . LEU A 1 81 ? -1.028 -4.759 10.079 1.00 88.69 81 LEU A O 1
ATOM 631 N N . ASP A 1 82 ? -1.602 -5.939 11.915 1.00 88.12 82 ASP A N 1
ATOM 632 C CA . ASP A 1 82 ? -0.286 -6.530 12.156 1.00 88.12 82 ASP A CA 1
ATOM 633 C C . ASP A 1 82 ? 0.120 -7.470 11.010 1.00 88.12 82 ASP A C 1
ATOM 635 O O . ASP A 1 82 ? 1.154 -7.271 10.367 1.00 88.12 82 ASP A O 1
ATOM 639 N N . VAL A 1 83 ? -0.768 -8.395 10.625 1.00 88.31 83 VAL A N 1
ATOM 640 C CA . VAL A 1 83 ? -0.539 -9.316 9.497 1.00 88.31 83 VAL A CA 1
ATOM 641 C C . VAL A 1 83 ? -0.300 -8.550 8.196 1.00 88.31 83 VAL A C 1
ATOM 643 O O . VAL A 1 83 ? 0.622 -8.863 7.442 1.00 88.31 83 VAL A O 1
ATOM 646 N N . ARG A 1 84 ? -1.096 -7.510 7.914 1.00 82.38 84 ARG A N 1
ATOM 647 C CA . ARG A 1 84 ? -0.915 -6.697 6.699 1.00 82.38 84 ARG A CA 1
ATOM 648 C C . ARG A 1 84 ? 0.395 -5.920 6.715 1.00 82.38 84 ARG A C 1
ATOM 650 O O . ARG A 1 84 ? 1.005 -5.779 5.660 1.00 82.38 84 ARG A O 1
ATOM 657 N N . THR A 1 85 ? 0.817 -5.415 7.871 1.00 82.50 85 THR A N 1
ATOM 658 C CA . THR A 1 85 ? 2.089 -4.691 7.997 1.00 82.50 85 THR A CA 1
ATOM 659 C C . THR A 1 85 ? 3.259 -5.636 7.748 1.00 82.50 85 THR A C 1
ATOM 661 O O . THR A 1 85 ? 4.096 -5.331 6.904 1.00 82.50 85 THR A O 1
ATOM 664 N N . SER A 1 86 ? 3.244 -6.824 8.357 1.00 83.88 86 SER A N 1
ATOM 665 C CA . SER A 1 86 ? 4.247 -7.867 8.117 1.00 83.88 86 SER A CA 1
ATOM 666 C C . SER A 1 86 ? 4.326 -8.274 6.637 1.00 83.88 86 SER A C 1
ATOM 668 O O . SER A 1 86 ? 5.412 -8.276 6.061 1.00 83.88 86 SER A O 1
ATOM 670 N N . VAL A 1 87 ? 3.189 -8.520 5.973 1.00 82.81 87 VAL A N 1
ATOM 671 C CA . VAL A 1 87 ? 3.173 -8.881 4.540 1.00 82.81 87 VAL A CA 1
ATOM 672 C C . VAL A 1 87 ? 3.708 -7.748 3.659 1.00 82.81 87 VAL A C 1
ATOM 674 O O . VAL A 1 87 ? 4.414 -8.005 2.683 1.00 82.81 87 VAL A O 1
ATOM 677 N N . VAL A 1 88 ? 3.382 -6.491 3.976 1.00 81.00 88 VAL A N 1
ATOM 678 C CA . VAL A 1 88 ? 3.885 -5.329 3.228 1.00 81.00 88 VAL A CA 1
ATOM 679 C C . VAL A 1 88 ? 5.389 -5.148 3.436 1.00 81.00 88 VAL A C 1
ATOM 681 O O . VAL A 1 88 ? 6.090 -4.867 2.467 1.00 81.00 88 VAL A O 1
ATOM 684 N N . GLU A 1 89 ? 5.910 -5.336 4.648 1.00 75.81 89 GLU A N 1
ATOM 685 C CA . GLU A 1 89 ? 7.351 -5.283 4.922 1.00 75.81 89 GLU A CA 1
ATOM 686 C C . GLU A 1 89 ? 8.120 -6.373 4.162 1.00 75.81 89 GLU A C 1
ATOM 688 O O . GLU A 1 89 ? 9.121 -6.070 3.504 1.00 75.81 89 GLU A O 1
ATOM 693 N N . ASP A 1 90 ? 7.610 -7.606 4.147 1.00 79.94 90 ASP A N 1
ATOM 694 C CA . ASP A 1 90 ? 8.208 -8.727 3.413 1.00 79.94 90 ASP A CA 1
ATOM 695 C C . ASP A 1 90 ? 8.171 -8.516 1.888 1.00 79.94 90 ASP A C 1
ATOM 697 O O . ASP A 1 90 ? 9.163 -8.746 1.177 1.00 79.94 90 ASP A O 1
ATOM 701 N N . ALA A 1 91 ? 7.045 -8.022 1.362 1.00 69.31 91 ALA A N 1
ATOM 702 C CA . ALA A 1 91 ? 6.894 -7.700 -0.055 1.00 69.31 91 ALA A CA 1
ATOM 703 C C . ALA A 1 91 ? 7.815 -6.540 -0.472 1.00 69.31 91 ALA A C 1
ATOM 705 O O . ALA A 1 91 ? 8.542 -6.649 -1.462 1.00 69.31 91 ALA A O 1
ATOM 706 N N . MET A 1 92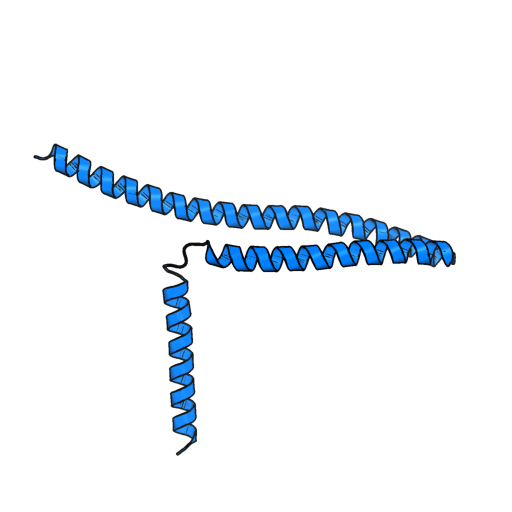 ? 7.875 -5.462 0.316 1.00 66.69 92 MET A N 1
ATOM 707 C CA . MET A 1 92 ? 8.727 -4.302 0.030 1.00 66.69 92 MET A CA 1
ATOM 708 C C . MET A 1 92 ? 10.222 -4.610 0.195 1.00 66.69 92 MET A C 1
ATOM 710 O O . MET A 1 92 ? 11.042 -4.096 -0.571 1.00 66.69 92 MET A O 1
ATOM 714 N N . GLY A 1 93 ? 10.599 -5.483 1.135 1.00 61.25 93 GLY A N 1
ATOM 715 C CA . GLY A 1 93 ? 11.963 -6.013 1.248 1.00 61.25 93 GLY A CA 1
ATOM 716 C C . GLY A 1 93 ? 12.387 -6.815 0.012 1.00 61.25 93 GLY A C 1
ATOM 717 O O . GLY A 1 93 ? 13.568 -6.850 -0.348 1.00 61.25 93 GLY A O 1
ATOM 718 N N . THR A 1 94 ? 11.417 -7.404 -0.690 1.00 56.22 94 THR A N 1
ATOM 719 C CA . THR A 1 94 ? 11.624 -8.121 -1.952 1.00 56.22 94 THR A CA 1
ATOM 720 C C . THR A 1 94 ? 11.664 -7.165 -3.154 1.00 56.22 94 THR A C 1
ATOM 722 O O . THR A 1 94 ? 12.530 -7.306 -4.017 1.00 56.22 94 THR A O 1
ATOM 725 N N . GLU A 1 95 ? 10.822 -6.129 -3.189 1.00 51.81 95 GLU A N 1
ATOM 726 C CA . GLU A 1 95 ? 10.816 -5.084 -4.232 1.00 51.81 95 GLU A CA 1
ATOM 727 C C . GLU A 1 95 ? 12.074 -4.193 -4.201 1.00 51.81 95 GLU A C 1
ATOM 729 O O . GLU A 1 95 ? 12.568 -3.750 -5.240 1.00 51.81 95 GLU A O 1
ATOM 734 N N . ALA A 1 96 ? 12.688 -3.994 -3.031 1.00 50.78 96 ALA A N 1
ATOM 735 C CA . ALA A 1 96 ? 14.001 -3.351 -2.929 1.00 50.78 96 ALA A CA 1
ATOM 736 C C . ALA A 1 96 ? 15.099 -4.111 -3.707 1.00 50.78 96 ALA A C 1
ATOM 738 O O . ALA A 1 96 ? 16.084 -3.503 -4.131 1.00 50.78 96 ALA A O 1
ATOM 739 N N . LYS A 1 97 ? 14.920 -5.420 -3.947 1.00 49.44 97 LYS A N 1
ATOM 740 C CA . LYS A 1 97 ? 15.825 -6.243 -4.768 1.00 49.44 97 LYS A CA 1
ATOM 741 C C . LYS A 1 97 ? 15.526 -6.150 -6.270 1.00 49.44 97 LYS A C 1
ATOM 743 O O . LYS A 1 97 ? 16.420 -6.437 -7.063 1.00 49.44 97 LYS A O 1
ATOM 748 N N . SER A 1 98 ? 14.312 -5.759 -6.674 1.00 46.78 98 SER A N 1
ATOM 749 C CA . SER A 1 98 ? 13.902 -5.658 -8.085 1.00 46.78 98 SER A CA 1
ATOM 750 C C . SER A 1 98 ? 14.152 -4.279 -8.707 1.00 46.78 98 SER A C 1
ATOM 752 O O . SER A 1 98 ? 14.216 -4.168 -9.934 1.00 46.78 98 SER A O 1
ATOM 754 N N . VAL A 1 99 ? 14.396 -3.236 -7.903 1.00 51.34 99 VAL A N 1
ATOM 755 C CA . VAL A 1 99 ? 15.053 -2.015 -8.395 1.00 51.34 99 VAL A CA 1
ATOM 756 C C . VAL A 1 99 ? 16.461 -2.413 -8.857 1.00 51.34 99 VAL A C 1
ATOM 758 O O . VAL A 1 99 ? 17.232 -2.887 -8.023 1.00 51.34 99 VAL A O 1
ATOM 761 N N . PRO A 1 100 ? 16.838 -2.235 -10.145 1.00 45.31 100 PRO A N 1
ATOM 762 C CA . PRO A 1 100 ? 18.148 -2.632 -10.647 1.00 45.31 100 PRO A CA 1
ATOM 763 C C . PRO A 1 100 ? 19.232 -1.898 -9.867 1.00 45.31 100 PRO A C 1
ATOM 765 O O . PRO A 1 100 ? 19.546 -0.732 -10.106 1.00 45.31 100 PRO A O 1
ATOM 768 N N . THR A 1 101 ? 19.802 -2.601 -8.906 1.00 46.56 101 THR A N 1
ATOM 769 C CA . THR A 1 101 ? 20.744 -2.086 -7.926 1.00 46.56 101 THR A CA 1
ATOM 770 C C . THR A 1 101 ? 22.136 -1.892 -8.514 1.00 46.56 101 THR A C 1
ATOM 772 O O . THR A 1 101 ? 23.030 -1.496 -7.788 1.00 46.56 101 THR A O 1
ATOM 775 N N . GLY A 1 102 ? 22.340 -2.056 -9.826 1.00 44.41 102 GLY A N 1
ATOM 776 C CA . GLY A 1 102 ? 23.664 -2.007 -10.462 1.00 44.41 102 GLY A CA 1
ATOM 777 C C . GLY A 1 102 ? 24.517 -0.759 -10.170 1.00 44.41 102 GLY A C 1
ATOM 778 O O . GLY A 1 102 ? 25.730 -0.818 -10.336 1.00 44.41 102 GLY A O 1
ATOM 779 N N . ALA A 1 103 ? 23.919 0.346 -9.705 1.00 43.47 103 ALA A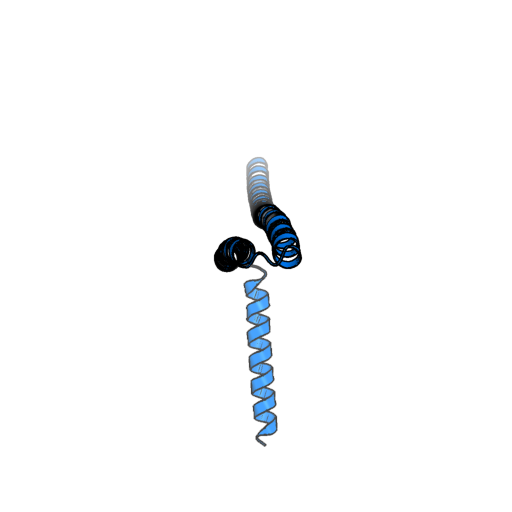 N 1
ATOM 780 C CA . ALA A 1 103 ? 24.643 1.528 -9.217 1.00 43.47 103 ALA A CA 1
ATOM 781 C C . ALA A 1 103 ? 24.565 1.754 -7.690 1.00 43.47 103 ALA A C 1
ATOM 783 O O . ALA A 1 103 ? 25.332 2.548 -7.158 1.00 43.47 103 ALA A O 1
ATOM 784 N N . ILE A 1 104 ? 23.634 1.101 -6.986 1.00 47.69 104 ILE A N 1
ATOM 785 C CA . ILE A 1 104 ? 23.400 1.298 -5.547 1.00 47.69 104 ILE A CA 1
ATOM 786 C C . ILE A 1 104 ? 24.022 0.159 -4.730 1.00 47.69 104 ILE A C 1
ATOM 788 O O . ILE A 1 104 ? 24.634 0.457 -3.715 1.00 47.69 104 ILE A O 1
ATOM 792 N N . THR A 1 105 ? 23.972 -1.104 -5.183 1.00 47.66 105 THR A N 1
ATOM 793 C CA . THR A 1 105 ? 24.679 -2.218 -4.520 1.00 47.66 105 THR A CA 1
ATOM 794 C C . THR A 1 105 ? 26.181 -2.105 -4.672 1.00 47.66 105 THR A C 1
ATOM 796 O O . THR A 1 105 ? 26.891 -2.280 -3.698 1.00 47.66 105 THR A O 1
ATOM 799 N N . SER A 1 106 ? 26.685 -1.730 -5.846 1.00 48.62 106 SER A N 1
ATOM 800 C CA . SER A 1 106 ? 28.122 -1.502 -6.037 1.00 48.62 106 SER A CA 1
ATOM 801 C C . SER A 1 106 ? 28.661 -0.430 -5.079 1.00 48.62 106 SER A C 1
ATOM 803 O O . SER A 1 106 ? 29.687 -0.645 -4.448 1.00 48.62 106 SER A O 1
ATOM 805 N N . ALA A 1 107 ? 27.925 0.667 -4.873 1.00 50.00 107 ALA A N 1
ATOM 806 C CA . ALA A 1 107 ? 28.320 1.733 -3.949 1.00 50.00 107 ALA A CA 1
ATOM 807 C C . ALA A 1 107 ? 28.061 1.417 -2.459 1.00 50.00 107 ALA A C 1
ATOM 809 O O . ALA A 1 107 ? 28.835 1.845 -1.603 1.00 50.00 107 ALA A O 1
ATOM 810 N N . SER A 1 108 ? 26.983 0.697 -2.118 1.00 55.06 108 SER A N 1
ATOM 811 C CA . SER A 1 108 ? 26.681 0.333 -0.725 1.00 55.06 108 SER A CA 1
ATOM 812 C C . SER A 1 108 ? 27.583 -0.784 -0.213 1.00 55.06 108 SER A C 1
ATOM 814 O O . SER A 1 108 ? 27.981 -0.760 0.947 1.00 55.06 108 SER A O 1
ATOM 816 N N . THR A 1 109 ? 27.924 -1.736 -1.081 1.00 56.53 109 THR A N 1
ATOM 817 C CA . THR A 1 109 ? 28.789 -2.870 -0.761 1.00 56.53 109 THR A CA 1
ATOM 818 C C . THR A 1 109 ? 30.258 -2.433 -0.657 1.00 56.53 109 THR A C 1
ATOM 820 O O . THR A 1 109 ? 30.939 -2.849 0.275 1.00 56.53 109 THR A O 1
ATOM 823 N N . ASP A 1 110 ? 30.730 -1.498 -1.494 1.00 54.78 110 ASP A N 1
ATOM 824 C CA . ASP A 1 110 ? 32.065 -0.891 -1.317 1.00 54.78 110 ASP A CA 1
ATOM 825 C C . ASP A 1 110 ? 32.178 -0.087 -0.014 1.00 54.78 110 ASP A C 1
ATOM 827 O O . ASP A 1 110 ? 33.209 -0.125 0.659 1.00 54.78 110 ASP A O 1
ATOM 831 N N . ARG A 1 111 ? 31.116 0.632 0.380 1.00 55.97 111 ARG A N 1
ATOM 832 C CA . ARG A 1 111 ? 31.125 1.426 1.616 1.00 55.97 111 ARG A CA 1
ATOM 833 C C . ARG A 1 111 ? 31.112 0.540 2.867 1.00 55.97 111 ARG A C 1
ATOM 835 O O . ARG A 1 111 ? 31.842 0.851 3.803 1.00 55.97 111 ARG A O 1
ATOM 842 N N . SER A 1 112 ? 30.369 -0.572 2.865 1.00 56.75 112 SER A N 1
ATOM 843 C CA . SER A 1 112 ? 30.374 -1.518 3.991 1.00 56.75 112 SER A CA 1
ATOM 844 C C . SER A 1 112 ? 31.728 -2.212 4.161 1.00 56.75 112 SER A C 1
ATOM 846 O O . SER A 1 112 ? 32.227 -2.298 5.278 1.00 56.75 112 SER A O 1
ATOM 848 N N . TYR A 1 113 ? 32.375 -2.635 3.066 1.00 61.72 113 TYR A N 1
ATOM 849 C CA . TYR A 1 113 ? 33.708 -3.249 3.147 1.00 61.72 113 TYR A CA 1
ATOM 850 C C . TYR A 1 113 ? 34.798 -2.250 3.562 1.00 61.72 113 TYR A C 1
ATOM 852 O O . TYR A 1 113 ? 35.706 -2.605 4.314 1.00 61.72 113 TYR A O 1
ATOM 860 N N . ALA A 1 114 ? 34.700 -0.989 3.128 1.00 62.00 114 ALA A N 1
ATOM 861 C CA . ALA A 1 114 ? 35.628 0.060 3.545 1.00 62.00 114 ALA A CA 1
ATOM 862 C C . ALA A 1 114 ? 35.505 0.400 5.043 1.00 62.00 114 ALA A C 1
ATOM 864 O O . ALA A 1 114 ? 36.516 0.660 5.699 1.00 62.00 114 ALA A O 1
ATOM 865 N N . GLU A 1 115 ? 34.288 0.385 5.598 1.00 68.44 115 GLU A N 1
ATOM 866 C CA . GLU A 1 115 ? 34.063 0.600 7.033 1.00 68.44 115 GLU A CA 1
ATOM 867 C C . GLU A 1 115 ? 34.567 -0.581 7.880 1.00 68.44 115 GLU A C 1
ATOM 869 O O . GLU A 1 115 ? 35.198 -0.354 8.916 1.00 68.44 115 GLU A O 1
ATOM 874 N N . GLU A 1 116 ? 34.394 -1.826 7.422 1.00 67.38 116 GLU A N 1
ATOM 875 C CA . GLU A 1 116 ? 34.918 -3.016 8.111 1.00 67.38 116 GLU A CA 1
ATOM 876 C C . GLU A 1 116 ? 36.459 -3.088 8.111 1.00 67.38 116 GLU A C 1
ATOM 878 O O . GLU A 1 116 ? 37.060 -3.398 9.147 1.00 67.38 116 GLU A O 1
ATOM 883 N N . ASP A 1 117 ? 37.130 -2.733 7.007 1.00 72.31 117 ASP A N 1
ATOM 884 C CA . ASP A 1 117 ? 38.603 -2.674 6.958 1.00 72.31 117 ASP A CA 1
ATOM 885 C C . ASP A 1 117 ? 39.147 -1.544 7.854 1.00 72.31 117 ASP A C 1
ATOM 887 O O . ASP A 1 117 ? 40.128 -1.717 8.584 1.00 72.31 117 ASP A O 1
ATOM 891 N N . ALA A 1 118 ? 38.464 -0.394 7.894 1.00 73.62 118 ALA A N 1
ATOM 892 C CA . ALA A 1 118 ? 38.830 0.717 8.772 1.00 73.62 118 ALA A CA 1
ATOM 893 C C . ALA A 1 118 ? 38.698 0.360 10.264 1.00 73.62 118 ALA A C 1
ATOM 895 O O . ALA A 1 118 ? 39.565 0.725 11.066 1.00 73.62 118 ALA A O 1
ATOM 896 N N . LEU A 1 119 ? 37.644 -0.367 10.646 1.00 73.62 119 LEU A N 1
ATOM 897 C CA . LEU A 1 119 ? 37.451 -0.857 12.014 1.00 73.62 119 LEU A CA 1
ATOM 898 C C . LEU A 1 119 ? 38.506 -1.899 12.391 1.00 73.62 119 LEU A C 1
ATOM 900 O O . LEU A 1 119 ? 39.086 -1.813 13.474 1.00 73.62 119 LEU A O 1
ATOM 904 N N . THR A 1 120 ? 38.821 -2.820 11.480 1.00 79.00 120 THR A N 1
ATOM 905 C CA . THR A 1 120 ? 39.850 -3.848 11.693 1.00 79.00 120 THR A CA 1
ATOM 906 C C . THR A 1 120 ? 41.230 -3.222 11.907 1.00 79.00 120 THR A C 1
ATOM 908 O O . THR A 1 120 ? 41.941 -3.583 12.848 1.00 79.00 120 THR A O 1
ATOM 911 N N . ARG A 1 121 ? 41.592 -2.208 11.111 1.00 74.31 121 ARG A N 1
ATOM 912 C CA . ARG A 1 121 ? 42.845 -1.453 11.286 1.00 74.31 121 ARG A CA 1
ATOM 913 C C . ARG A 1 121 ? 42.879 -0.658 12.591 1.00 74.31 121 ARG A C 1
ATOM 915 O O . ARG A 1 121 ? 43.921 -0.615 13.243 1.00 74.31 121 ARG A O 1
ATOM 922 N N . ARG A 1 122 ? 41.757 -0.056 13.004 1.00 72.38 122 ARG A N 1
ATOM 923 C CA . ARG A 1 122 ? 41.649 0.652 14.295 1.00 72.38 122 ARG A CA 1
ATOM 924 C C . ARG A 1 122 ? 41.781 -0.296 15.486 1.00 72.38 122 ARG A C 1
ATOM 926 O O . ARG A 1 122 ? 42.469 0.041 16.443 1.00 72.38 122 ARG A O 1
ATOM 933 N N . LEU A 1 123 ? 41.183 -1.484 15.414 1.00 72.12 123 LEU A N 1
ATOM 934 C CA . LEU A 1 123 ? 41.321 -2.519 16.443 1.00 72.12 123 LEU A CA 1
ATOM 935 C C . LEU A 1 123 ? 42.750 -3.073 16.513 1.00 72.12 123 LEU A C 1
ATOM 937 O O . LEU A 1 123 ? 43.263 -3.285 17.608 1.00 72.12 123 LEU A O 1
ATOM 941 N N . ALA A 1 124 ? 43.425 -3.245 15.373 1.00 74.94 124 ALA A N 1
ATOM 942 C CA . ALA A 1 124 ? 44.831 -3.647 15.340 1.00 74.94 124 ALA A CA 1
ATOM 943 C C . ALA A 1 124 ? 45.761 -2.588 15.962 1.00 74.94 124 ALA A C 1
ATOM 945 O O . ALA A 1 124 ? 46.711 -2.944 16.653 1.00 74.94 124 ALA A O 1
ATOM 946 N N . ALA A 1 125 ? 45.464 -1.297 15.776 1.00 74.38 125 ALA A N 1
ATOM 947 C CA . ALA A 1 125 ? 46.222 -0.198 16.378 1.00 74.38 125 ALA A CA 1
ATOM 948 C C . ALA A 1 125 ? 46.032 -0.075 17.903 1.00 74.38 125 ALA A C 1
ATOM 950 O O . ALA A 1 125 ? 46.914 0.440 18.576 1.00 74.38 125 ALA A O 1
ATOM 951 N N . LEU A 1 126 ? 44.913 -0.565 18.448 1.00 69.19 126 LEU A N 1
ATOM 952 C CA . LEU A 1 126 ? 44.640 -0.621 19.893 1.00 69.19 126 LEU A CA 1
ATOM 953 C C . LEU A 1 126 ? 45.267 -1.841 20.591 1.00 69.19 126 LEU A C 1
ATOM 955 O O . LEU A 1 126 ? 45.183 -1.953 21.812 1.00 69.19 126 LEU A O 1
ATOM 959 N N . ARG A 1 127 ? 45.854 -2.775 19.828 1.00 69.38 127 ARG A N 1
ATOM 960 C CA . ARG A 1 127 ? 46.465 -4.012 20.342 1.00 69.38 127 ARG A CA 1
ATOM 961 C C . ARG A 1 127 ? 47.992 -3.909 20.534 1.00 69.38 127 ARG A C 1
ATOM 963 O O . ARG A 1 127 ? 48.579 -4.870 21.024 1.00 69.38 127 ARG A O 1
ATOM 970 N N . ASN A 1 128 ? 48.614 -2.781 20.177 1.00 52.38 128 ASN A N 1
ATOM 971 C CA . ASN A 1 128 ? 50.031 -2.489 20.440 1.00 52.38 128 ASN A CA 1
ATOM 972 C C . ASN A 1 128 ? 50.185 -1.451 21.549 1.00 52.38 128 ASN A C 1
ATOM 974 O O . ASN A 1 128 ? 49.500 -0.409 21.457 1.00 52.38 128 ASN A O 1
#

pLDDT: mean 78.59, std 14.26, range [43.47, 95.69]